Protein AF-A0A2V9B0X6-F1 (afdb_monomer_lite)

Sequence (106 aa):
MIDADDTLWENNVFFEKLIEDFITLTEPCGYARAYIRHILNETERKNIRQYGYGVRSFGRSLEETYLKLADQMAKRETLAEIHHRVIELESTPPKILDGVPETLAY

Radius of gyration: 15.28 Å; chains: 1; bounding box: 26×20×52 Å

Secondary structure (DSSP, 8-state):
---HHHHHHHT-HHHHHHHHHHHHHHGGGT--HHHHHHHHHHHHHHHHHHH-SSHHHHHHHHHHHHHHHHGGG--HHHHHHHHHHHHHHHHS-----S--------

pLDDT: mean 77.31, std 17.34, range [37.94, 93.56]

Foldseek 3Di:
DPDPVVVQVVPDPLVVVLLVVLLVLLVVLVDDSVVLVVQLVVLLVVLCVVPNDDLVSSLVSSLVSQCVSCVVNRDPVSNVVSVVSSVVVVVPPRPPVPDDDDDDDD

Structure (mmCIF, N/CA/C/O backbone):
data_AF-A0A2V9B0X6-F1
#
_entry.id   AF-A0A2V9B0X6-F1
#
loop_
_atom_site.group_PDB
_atom_site.id
_atom_site.type_symbol
_atom_site.label_atom_id
_atom_site.label_alt_id
_atom_site.label_comp_id
_atom_site.label_asym_id
_atom_site.label_entity_id
_atom_site.label_seq_id
_atom_site.pdbx_PDB_ins_code
_atom_site.Cartn_x
_atom_site.Cartn_y
_atom_site.Cartn_z
_atom_site.occupancy
_atom_site.B_iso_or_equiv
_atom_site.auth_seq_id
_atom_site.auth_comp_id
_atom_site.auth_asym_id
_atom_site.auth_atom_id
_atom_site.pdbx_PDB_model_num
ATOM 1 N N . MET A 1 1 ? -3.250 2.040 -27.290 1.00 42.16 1 MET A N 1
ATOM 2 C CA . MET A 1 1 ? -1.862 1.568 -27.162 1.00 42.16 1 MET A CA 1
ATOM 3 C C . MET A 1 1 ? -1.824 0.832 -25.837 1.00 42.16 1 MET A C 1
ATOM 5 O O . MET A 1 1 ? -1.999 1.476 -24.816 1.00 42.16 1 MET A O 1
ATOM 9 N N . ILE A 1 2 ? -1.884 -0.501 -25.881 1.00 37.94 2 ILE A N 1
ATOM 10 C CA . ILE A 1 2 ? -1.878 -1.350 -24.681 1.00 37.94 2 ILE A CA 1
ATOM 11 C C . ILE A 1 2 ? -0.422 -1.401 -24.233 1.00 37.94 2 ILE A C 1
ATOM 13 O O . ILE A 1 2 ? 0.446 -1.733 -25.040 1.00 37.94 2 ILE A O 1
ATOM 17 N N . ASP A 1 3 ? -0.179 -0.943 -23.014 1.00 50.03 3 ASP A N 1
ATOM 18 C CA . ASP A 1 3 ? 1.147 -0.643 -22.500 1.00 5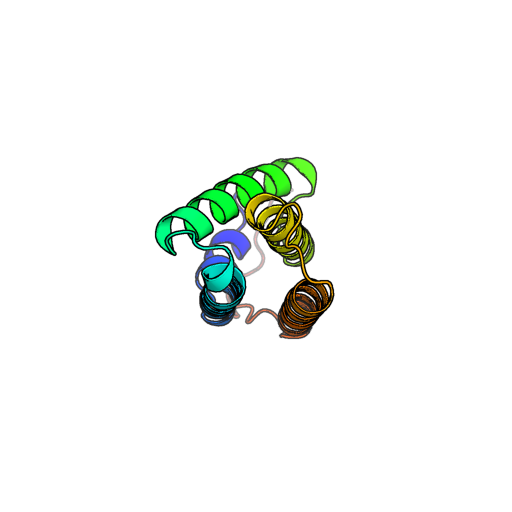0.03 3 ASP A CA 1
ATOM 19 C C . ASP A 1 3 ? 1.842 -1.941 -22.068 1.00 50.03 3 ASP A C 1
ATOM 21 O O . ASP A 1 3 ? 1.332 -2.675 -21.228 1.00 50.03 3 ASP A O 1
ATOM 25 N N . ALA A 1 4 ? 2.973 -2.274 -22.690 1.00 50.16 4 ALA A N 1
ATOM 26 C CA . ALA A 1 4 ? 3.743 -3.463 -22.332 1.00 50.16 4 ALA A CA 1
ATOM 27 C C . ALA A 1 4 ? 4.382 -3.339 -20.932 1.00 50.16 4 ALA A C 1
ATOM 29 O O . ALA A 1 4 ? 4.703 -4.362 -20.320 1.00 50.16 4 ALA A O 1
ATOM 30 N N . ASP A 1 5 ? 4.519 -2.112 -20.409 1.00 54.91 5 ASP A N 1
ATOM 31 C CA . ASP A 1 5 ? 4.978 -1.833 -19.046 1.00 54.91 5 ASP A CA 1
ATOM 32 C C . ASP A 1 5 ? 3.954 -2.306 -18.000 1.00 54.91 5 ASP A C 1
ATOM 34 O O . ASP A 1 5 ? 4.350 -2.740 -16.917 1.00 54.91 5 ASP A O 1
ATOM 38 N N . ASP A 1 6 ? 2.656 -2.336 -18.355 1.00 57.31 6 ASP A N 1
ATOM 39 C CA . ASP A 1 6 ? 1.548 -2.771 -17.486 1.00 57.31 6 ASP A CA 1
ATOM 40 C C . ASP A 1 6 ? 1.811 -4.185 -16.944 1.00 57.31 6 ASP A C 1
ATOM 42 O O . ASP A 1 6 ? 1.988 -4.409 -15.746 1.00 57.31 6 ASP A O 1
ATOM 46 N N . THR A 1 7 ? 2.051 -5.121 -17.864 1.00 52.34 7 THR A N 1
ATOM 47 C CA . THR A 1 7 ? 2.347 -6.521 -17.541 1.00 52.34 7 THR A CA 1
ATOM 48 C C . THR A 1 7 ? 3.724 -6.766 -16.928 1.00 52.34 7 THR A C 1
ATOM 50 O O . THR A 1 7 ? 3.899 -7.772 -16.237 1.00 52.34 7 THR A O 1
ATOM 53 N N . LEU A 1 8 ? 4.714 -5.907 -17.188 1.00 55.50 8 LEU A N 1
ATOM 54 C CA . LEU A 1 8 ? 6.082 -6.078 -16.682 1.00 55.50 8 LEU A CA 1
ATOM 55 C C . LEU A 1 8 ? 6.203 -5.623 -15.227 1.00 55.50 8 LEU A C 1
ATOM 57 O O . LEU A 1 8 ? 6.855 -6.289 -14.419 1.00 55.50 8 LEU A O 1
ATOM 61 N N . TRP A 1 9 ? 5.555 -4.510 -14.890 1.00 63.19 9 TRP A N 1
ATOM 62 C CA . TRP A 1 9 ? 5.579 -3.949 -13.547 1.00 63.19 9 TRP A CA 1
ATOM 63 C C . TRP A 1 9 ? 4.655 -4.714 -12.585 1.00 63.19 9 TRP A C 1
ATOM 65 O O . TRP A 1 9 ? 5.089 -5.013 -11.471 1.00 63.19 9 TRP A O 1
ATOM 75 N N . GLU A 1 10 ? 3.467 -5.158 -13.019 1.00 58.06 10 GLU A N 1
ATOM 76 C CA . GLU A 1 10 ? 2.605 -6.036 -12.205 1.00 58.06 10 GLU A CA 1
ATOM 77 C C . GLU A 1 10 ? 3.245 -7.412 -11.928 1.00 58.06 10 GLU A C 1
ATOM 79 O O . GLU A 1 10 ? 3.050 -7.978 -10.854 1.00 58.06 10 GLU A O 1
ATOM 84 N N . ASN A 1 11 ? 4.066 -7.942 -12.850 1.00 56.59 11 ASN A N 1
ATOM 85 C CA . ASN A 1 11 ? 4.826 -9.187 -12.632 1.00 56.59 11 ASN A CA 1
ATOM 86 C C . ASN A 1 11 ? 6.105 -8.993 -11.801 1.00 56.59 11 ASN A C 1
ATOM 88 O O . ASN A 1 11 ? 6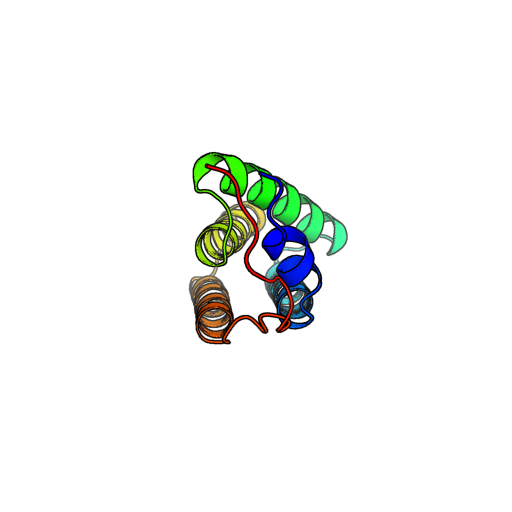.854 -9.948 -11.565 1.00 56.59 11 ASN A O 1
ATOM 92 N N . ASN A 1 12 ? 6.403 -7.770 -11.363 1.00 70.31 12 ASN A N 1
ATOM 93 C CA . ASN A 1 12 ? 7.627 -7.502 -10.634 1.00 70.31 12 ASN A CA 1
ATOM 94 C C . ASN A 1 12 ? 7.488 -7.946 -9.171 1.00 70.31 12 ASN A C 1
ATOM 96 O O . ASN A 1 12 ? 6.663 -7.430 -8.419 1.00 70.31 12 ASN A O 1
ATOM 100 N N . VAL A 1 13 ? 8.371 -8.840 -8.721 1.00 77.56 13 VAL A N 1
ATOM 101 C CA . VAL A 1 13 ? 8.386 -9.352 -7.335 1.00 77.56 13 VAL A CA 1
ATOM 102 C C . VAL A 1 13 ? 8.444 -8.239 -6.277 1.00 77.56 13 VAL A C 1
ATOM 104 O O . VAL A 1 13 ? 7.936 -8.401 -5.171 1.00 77.56 13 VAL A O 1
ATOM 107 N N . PHE A 1 14 ? 9.034 -7.084 -6.604 1.00 76.62 14 PHE A N 1
ATOM 108 C CA . PHE A 1 14 ? 9.072 -5.933 -5.699 1.00 76.62 14 PHE A CA 1
ATOM 109 C C . PHE A 1 14 ? 7.697 -5.292 -5.499 1.00 76.62 14 PHE A C 1
ATOM 111 O O . PHE A 1 14 ? 7.411 -4.824 -4.400 1.00 76.62 14 PHE A O 1
ATOM 118 N N . PHE A 1 15 ? 6.848 -5.292 -6.529 1.00 78.75 15 PHE A N 1
ATOM 119 C CA . PHE A 1 15 ? 5.489 -4.768 -6.444 1.00 78.75 15 PHE A CA 1
ATOM 120 C C . PHE A 1 15 ? 4.629 -5.645 -5.534 1.00 78.75 15 PHE A C 1
ATOM 122 O O . PHE A 1 15 ? 4.031 -5.155 -4.578 1.00 78.75 15 PHE A O 1
ATOM 129 N N . GLU A 1 16 ? 4.651 -6.960 -5.756 1.00 83.12 16 GLU A N 1
ATOM 130 C CA . GLU A 1 16 ? 3.909 -7.899 -4.912 1.00 83.12 16 GLU A CA 1
ATOM 131 C C . GLU A 1 16 ? 4.372 -7.834 -3.449 1.00 83.12 16 GLU A C 1
ATOM 133 O O . GLU A 1 16 ? 3.543 -7.727 -2.541 1.00 83.12 16 GLU A O 1
ATOM 138 N N . LYS A 1 17 ? 5.691 -7.760 -3.230 1.00 85.94 17 LYS A N 1
ATOM 139 C CA . LYS A 1 17 ? 6.282 -7.590 -1.898 1.00 85.94 17 LYS A CA 1
ATOM 140 C C . LYS A 1 17 ? 5.862 -6.281 -1.227 1.00 85.94 17 LYS A C 1
ATOM 142 O O . LYS A 1 17 ? 5.602 -6.275 -0.026 1.00 85.94 17 LYS A O 1
ATOM 147 N N . LEU A 1 18 ? 5.778 -5.182 -1.979 1.00 87.25 18 LEU A N 1
ATOM 148 C CA . LEU A 1 18 ? 5.309 -3.896 -1.463 1.00 87.25 18 LEU A CA 1
ATOM 149 C C . LEU A 1 18 ? 3.852 -3.981 -0.999 1.00 87.25 18 LEU A C 1
ATOM 151 O O . LEU A 1 18 ? 3.515 -3.455 0.061 1.00 87.25 18 LEU A O 1
ATOM 155 N N . ILE A 1 19 ? 2.995 -4.678 -1.751 1.00 89.19 19 ILE A N 1
ATOM 156 C CA . ILE A 1 19 ? 1.605 -4.873 -1.337 1.00 89.19 19 ILE A CA 1
ATOM 157 C C . ILE A 1 19 ? 1.518 -5.758 -0.088 1.00 89.19 19 ILE A C 1
ATOM 159 O O . ILE A 1 19 ? 0.717 -5.478 0.802 1.00 89.19 19 ILE A O 1
ATOM 163 N N . GLU A 1 20 ? 2.314 -6.824 0.007 1.00 90.56 20 GLU A N 1
ATOM 164 C CA .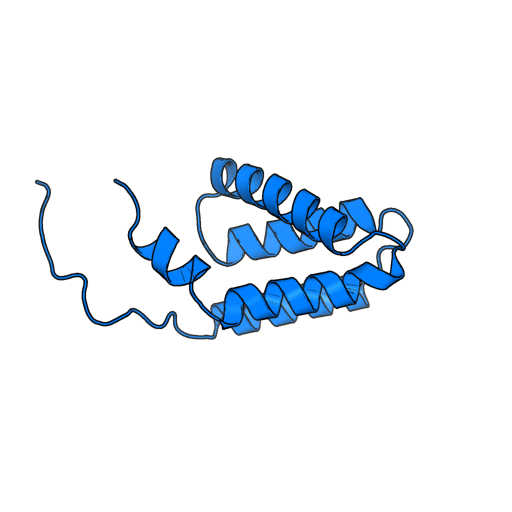 GLU A 1 20 ? 2.343 -7.661 1.214 1.00 90.56 20 GLU A CA 1
ATOM 165 C C . GLU A 1 20 ? 2.801 -6.888 2.460 1.00 90.56 20 GLU A C 1
ATOM 167 O O . GLU A 1 20 ? 2.188 -7.027 3.526 1.00 90.56 20 GLU A O 1
ATOM 172 N N . ASP A 1 21 ? 3.832 -6.048 2.326 1.00 90.12 21 ASP A N 1
ATOM 173 C CA . ASP A 1 21 ? 4.323 -5.167 3.395 1.00 90.12 21 ASP A CA 1
ATOM 174 C C . ASP A 1 21 ? 3.228 -4.170 3.804 1.00 90.12 21 ASP A C 1
ATOM 176 O O . ASP A 1 21 ? 2.882 -4.073 4.981 1.00 90.12 21 ASP A O 1
ATOM 180 N N . PHE A 1 22 ? 2.577 -3.531 2.823 1.00 91.25 22 PHE A N 1
ATOM 181 C CA . PHE A 1 22 ? 1.449 -2.629 3.054 1.00 91.25 22 PHE A CA 1
ATOM 182 C C . PHE A 1 22 ? 0.303 -3.300 3.815 1.00 91.25 22 PHE A C 1
ATOM 184 O O . PHE A 1 22 ? -0.191 -2.743 4.796 1.00 91.25 22 PHE A O 1
ATOM 191 N N . ILE A 1 23 ? -0.110 -4.499 3.390 1.00 91.94 23 ILE A N 1
ATOM 192 C CA . ILE A 1 23 ? -1.169 -5.260 4.062 1.00 91.94 23 ILE A CA 1
ATOM 193 C C . ILE A 1 23 ? -0.773 -5.531 5.509 1.00 91.94 23 ILE A C 1
ATOM 195 O O . ILE A 1 23 ? -1.578 -5.307 6.405 1.00 91.94 23 ILE A O 1
ATOM 199 N N . THR A 1 24 ? 0.468 -5.954 5.746 1.00 90.75 24 THR A N 1
ATOM 200 C CA . THR A 1 24 ? 0.982 -6.230 7.096 1.00 90.75 24 THR A CA 1
ATOM 201 C C . THR A 1 24 ? 0.972 -4.971 7.972 1.00 90.75 24 THR A C 1
ATOM 203 O O . THR A 1 24 ? 0.602 -5.032 9.144 1.00 90.75 24 THR A O 1
ATOM 206 N N . LEU A 1 25 ? 1.282 -3.802 7.401 1.00 88.75 25 LEU A N 1
ATOM 207 C CA . LEU A 1 25 ? 1.181 -2.507 8.086 1.00 88.75 25 LEU A CA 1
ATOM 208 C C . LEU A 1 25 ? -0.270 -2.101 8.406 1.00 88.75 25 LEU A C 1
ATOM 210 O O . LEU A 1 25 ? -0.497 -1.372 9.373 1.00 88.75 25 LEU A O 1
ATOM 214 N N . THR A 1 26 ? -1.252 -2.568 7.625 1.00 87.75 26 THR A N 1
ATOM 215 C CA . THR A 1 26 ? -2.689 -2.280 7.820 1.00 87.75 26 THR A CA 1
ATOM 216 C C . THR A 1 26 ? -3.462 -3.350 8.581 1.00 87.75 26 THR A C 1
ATOM 218 O O . THR A 1 26 ? -4.558 -3.066 9.059 1.00 87.75 26 THR A O 1
ATOM 221 N N . GLU A 1 27 ? -2.912 -4.548 8.777 1.00 87.19 27 GLU A N 1
ATOM 222 C CA . GLU A 1 27 ? -3.487 -5.577 9.656 1.00 87.19 27 GLU A CA 1
ATOM 223 C C . GLU A 1 27 ? -3.890 -5.062 11.051 1.00 87.19 27 GLU A C 1
ATOM 225 O O . GLU A 1 27 ? -4.993 -5.399 11.494 1.00 87.19 27 GLU A O 1
ATOM 230 N N . PRO A 1 28 ? -3.107 -4.208 11.747 1.00 86.75 28 PRO A N 1
ATOM 231 C CA . PRO A 1 28 ? -3.524 -3.657 13.040 1.00 86.75 28 PRO A CA 1
ATOM 232 C C . PRO A 1 28 ? -4.767 -2.748 12.992 1.00 86.75 28 PRO A C 1
ATOM 234 O O . PRO A 1 28 ? -5.301 -2.425 14.052 1.00 86.75 28 PRO A O 1
ATOM 237 N N . CYS A 1 29 ? -5.268 -2.362 11.813 1.00 85.25 29 CYS A N 1
ATOM 238 C CA . CYS A 1 29 ? -6.577 -1.708 11.678 1.00 85.25 29 CYS A CA 1
ATOM 239 C C . CYS A 1 29 ? -7.758 -2.679 11.886 1.00 85.25 29 CYS A C 1
ATOM 241 O O . CYS A 1 29 ? -8.897 -2.230 11.972 1.00 85.25 29 CYS A O 1
ATOM 243 N N . GLY A 1 30 ? -7.514 -3.993 11.974 1.00 87.56 30 GLY A N 1
ATOM 244 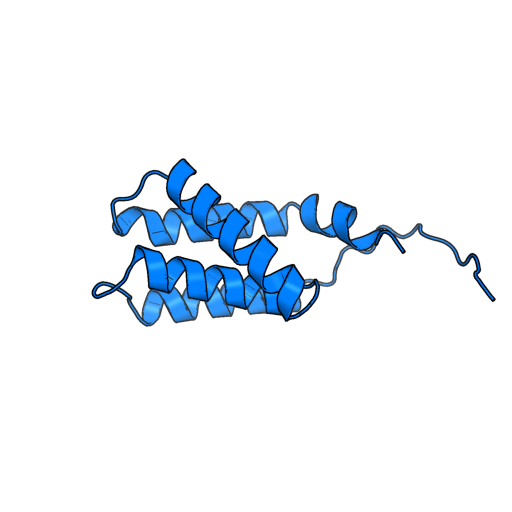C CA . GLY A 1 30 ? -8.540 -5.002 12.268 1.00 87.56 30 GLY A CA 1
ATOM 245 C C . GLY A 1 30 ? -9.284 -5.546 11.044 1.00 87.56 30 GLY A C 1
ATOM 246 O O . GLY A 1 30 ? -10.292 -6.233 11.201 1.00 87.56 30 GLY A O 1
ATOM 247 N N . TYR A 1 31 ? -8.801 -5.270 9.829 1.00 90.06 31 TYR A N 1
ATOM 248 C CA . TYR A 1 31 ? -9.392 -5.779 8.589 1.00 90.06 31 TYR A CA 1
ATOM 249 C C . TYR A 1 31 ? -8.697 -7.050 8.099 1.00 90.06 31 TYR A C 1
ATOM 251 O O . TYR A 1 31 ? -7.492 -7.231 8.256 1.00 90.06 31 TYR A O 1
ATOM 259 N N . ALA A 1 32 ? -9.456 -7.920 7.431 1.00 92.50 32 ALA A N 1
ATOM 260 C CA . ALA A 1 32 ? -8.888 -9.091 6.777 1.00 92.50 32 ALA A CA 1
ATOM 261 C C . ALA A 1 32 ? -7.956 -8.677 5.626 1.00 92.50 32 ALA A C 1
ATOM 263 O O . ALA A 1 32 ? -8.303 -7.813 4.820 1.00 92.50 32 ALA A O 1
ATOM 264 N N . ARG A 1 33 ? -6.820 -9.369 5.475 1.00 92.25 33 ARG A N 1
ATOM 265 C CA . ARG A 1 33 ? -5.836 -9.139 4.396 1.00 92.25 33 ARG A CA 1
ATOM 266 C C . ARG A 1 33 ? -6.476 -9.071 3.003 1.00 92.25 33 ARG A C 1
ATOM 268 O O . ARG A 1 33 ? -6.149 -8.194 2.208 1.00 92.25 33 ARG A O 1
ATOM 275 N N . ALA A 1 34 ? -7.435 -9.960 2.729 1.00 91.38 34 ALA A N 1
ATOM 276 C CA . ALA A 1 34 ? -8.178 -9.986 1.468 1.00 91.38 34 ALA A CA 1
ATOM 277 C C . ALA A 1 34 ? -9.022 -8.718 1.246 1.00 91.38 34 ALA A C 1
ATOM 279 O O . ALA A 1 34 ? -9.094 -8.218 0.126 1.00 91.38 34 ALA A O 1
ATOM 280 N N . TYR A 1 35 ? -9.621 -8.175 2.310 1.00 92.31 35 TYR A N 1
ATOM 281 C CA . TYR A 1 35 ? -10.379 -6.926 2.248 1.00 92.31 35 TYR A CA 1
ATOM 282 C C . TYR A 1 35 ? -9.453 -5.733 1.991 1.00 92.31 35 TYR A C 1
ATOM 284 O O . TYR A 1 35 ? -9.718 -4.938 1.096 1.00 92.31 35 TYR A O 1
ATOM 292 N N . ILE A 1 36 ? -8.316 -5.659 2.690 1.00 92.94 36 ILE A N 1
ATOM 293 C CA . ILE A 1 36 ? -7.295 -4.620 2.469 1.00 92.94 36 ILE A CA 1
ATOM 294 C C . ILE A 1 36 ? -6.825 -4.631 1.005 1.00 92.94 36 ILE A C 1
ATOM 296 O O . ILE A 1 36 ? -6.833 -3.595 0.338 1.00 92.94 36 ILE A O 1
ATOM 300 N N . ARG A 1 37 ? -6.486 -5.816 0.475 1.00 91.62 37 ARG A N 1
ATOM 301 C CA . ARG A 1 37 ? -6.089 -6.000 -0.931 1.00 91.62 37 ARG A CA 1
ATOM 302 C C . ARG A 1 37 ? -7.201 -5.570 -1.888 1.00 91.62 37 ARG A C 1
ATOM 304 O O . ARG A 1 37 ? -6.901 -4.959 -2.909 1.00 91.62 37 ARG A O 1
ATOM 311 N N . HIS A 1 38 ? -8.463 -5.865 -1.583 1.00 92.50 38 HIS A N 1
ATOM 312 C CA . HIS A 1 38 ? -9.596 -5.452 -2.412 1.00 92.50 38 HIS A CA 1
ATOM 313 C C . HIS A 1 38 ? -9.709 -3.924 -2.512 1.00 92.50 38 HIS A C 1
ATOM 315 O O . HIS A 1 38 ? -9.723 -3.390 -3.620 1.00 92.50 38 HIS A O 1
ATOM 321 N N . ILE A 1 39 ? -9.683 -3.220 -1.374 1.00 93.19 39 ILE A N 1
ATOM 322 C CA . ILE A 1 39 ? -9.772 -1.751 -1.339 1.00 93.19 39 ILE A CA 1
ATOM 323 C C . ILE A 1 39 ? -8.579 -1.096 -2.047 1.00 93.19 39 ILE A C 1
ATOM 325 O O . ILE A 1 39 ? -8.756 -0.093 -2.747 1.00 93.19 39 ILE A O 1
ATOM 329 N N . LEU A 1 40 ? -7.381 -1.676 -1.908 1.00 92.50 40 LEU A N 1
ATOM 330 C CA . LEU A 1 40 ? -6.198 -1.214 -2.632 1.00 92.50 40 LEU A CA 1
ATOM 331 C C . LEU A 1 40 ? -6.404 -1.304 -4.147 1.00 92.50 40 LEU A C 1
ATOM 333 O O . LEU A 1 40 ? -6.236 -0.304 -4.836 1.00 92.50 40 LEU A O 1
ATOM 337 N N . ASN A 1 41 ? -6.841 -2.463 -4.650 1.00 90.06 41 ASN A N 1
ATOM 338 C CA . ASN A 1 41 ? -7.108 -2.671 -6.077 1.00 90.06 41 ASN A CA 1
ATOM 339 C C . ASN A 1 41 ? -8.156 -1.692 -6.629 1.00 90.06 41 ASN A C 1
ATOM 341 O O . ASN A 1 41 ? -8.014 -1.182 -7.739 1.00 90.06 41 ASN A O 1
ATOM 345 N N . GLU A 1 42 ? -9.230 -1.434 -5.881 1.00 92.81 42 GLU A N 1
ATOM 346 C CA . GLU A 1 42 ? -10.249 -0.468 -6.301 1.00 92.81 42 GLU A CA 1
ATOM 347 C C . GLU A 1 42 ? -9.699 0.961 -6.355 1.00 92.81 42 GLU A C 1
ATOM 349 O O . GLU A 1 42 ? -9.954 1.699 -7.314 1.00 92.81 42 GLU A O 1
ATOM 354 N N . THR A 1 43 ? -8.933 1.352 -5.334 1.00 92.56 43 THR A N 1
ATOM 355 C CA . THR A 1 43 ? -8.333 2.688 -5.247 1.00 92.56 43 THR A CA 1
ATOM 356 C C . THR A 1 43 ? -7.294 2.887 -6.348 1.00 92.56 43 THR A C 1
ATOM 358 O O . THR A 1 43 ? -7.314 3.914 -7.024 1.00 92.56 43 THR A O 1
ATOM 361 N N . GLU A 1 44 ? -6.466 1.879 -6.603 1.00 89.00 44 GLU A N 1
ATOM 362 C CA . GLU A 1 44 ? -5.480 1.875 -7.680 1.00 89.00 44 GLU A CA 1
ATOM 363 C C . GLU A 1 44 ? -6.135 2.029 -9.051 1.00 89.00 44 GLU A C 1
ATOM 365 O O . GLU A 1 44 ? -5.811 2.967 -9.776 1.00 89.00 44 GLU A O 1
ATOM 370 N N . ARG A 1 45 ? -7.144 1.213 -9.385 1.00 86.81 45 ARG A N 1
ATOM 371 C CA . ARG A 1 45 ? -7.870 1.351 -10.663 1.00 86.81 45 ARG A CA 1
ATOM 372 C C . ARG A 1 45 ? -8.469 2.743 -10.843 1.00 86.81 45 ARG A C 1
ATOM 374 O O . ARG A 1 45 ? -8.484 3.275 -11.957 1.00 86.81 45 ARG A O 1
ATOM 381 N N . LYS A 1 46 ? -8.982 3.342 -9.765 1.00 88.19 46 LYS A N 1
ATOM 382 C CA . LYS A 1 46 ? -9.523 4.707 -9.795 1.00 88.19 46 LYS A CA 1
ATOM 383 C C . LYS A 1 46 ? -8.421 5.745 -10.027 1.00 88.19 46 LYS A C 1
ATOM 385 O O . LYS A 1 46 ? -8.630 6.686 -10.794 1.00 88.19 46 LYS A O 1
ATOM 390 N N . ASN A 1 47 ? -7.266 5.577 -9.395 1.00 85.56 47 ASN A N 1
ATOM 391 C CA . ASN A 1 47 ? -6.143 6.499 -9.513 1.00 85.56 47 ASN A CA 1
ATOM 392 C C . ASN A 1 47 ? -5.417 6.372 -10.848 1.00 85.56 47 ASN A C 1
ATOM 394 O O . ASN A 1 47 ? -5.113 7.402 -11.442 1.00 85.56 47 ASN A O 1
ATOM 398 N N . ILE A 1 48 ? -5.281 5.167 -11.399 1.00 82.31 48 ILE A N 1
ATOM 399 C CA . ILE A 1 48 ? -4.777 4.952 -12.761 1.00 82.31 48 ILE A CA 1
ATOM 400 C C . ILE A 1 48 ? -5.637 5.713 -13.776 1.00 82.31 48 ILE A C 1
ATOM 402 O O . ILE A 1 48 ? -5.109 6.405 -14.644 1.00 82.31 48 ILE A O 1
ATOM 406 N N . ARG A 1 49 ? -6.970 5.677 -13.636 1.00 80.44 49 ARG A N 1
ATOM 407 C CA . ARG A 1 49 ? -7.873 6.437 -14.521 1.00 80.44 49 ARG A CA 1
ATOM 408 C C . ARG A 1 49 ? -7.749 7.957 -14.388 1.00 80.44 49 ARG A C 1
ATOM 410 O O . ARG A 1 49 ? -8.043 8.653 -15.354 1.00 80.44 49 ARG A O 1
ATOM 417 N N . GLN A 1 50 ? -7.381 8.475 -13.215 1.00 79.81 50 GLN A N 1
ATOM 418 C CA . GLN A 1 50 ? -7.296 9.921 -12.963 1.00 79.81 50 GLN A CA 1
ATOM 419 C C . GLN A 1 50 ? -5.907 10.508 -13.228 1.00 79.81 50 GLN A C 1
ATOM 421 O O . GLN A 1 50 ? -5.801 11.611 -13.756 1.00 79.81 50 GLN A O 1
ATOM 426 N N . TYR A 1 51 ? -4.855 9.799 -12.830 1.00 76.62 51 TYR A N 1
ATOM 427 C CA . TYR A 1 51 ? -3.479 10.295 -12.802 1.00 76.62 51 TYR A CA 1
ATOM 428 C C . TYR A 1 51 ? -2.559 9.568 -13.785 1.00 76.62 51 TYR A C 1
ATOM 430 O O . TYR A 1 51 ? -1.403 9.957 -13.929 1.00 76.62 51 TYR A O 1
ATOM 438 N N . GLY A 1 52 ? -3.063 8.539 -14.468 1.00 73.62 52 GLY A N 1
ATOM 439 C CA . GLY A 1 52 ? -2.260 7.661 -15.304 1.00 73.62 52 GLY A CA 1
ATOM 440 C C . GLY A 1 52 ? -1.555 6.569 -14.501 1.00 73.62 52 GLY A C 1
ATOM 441 O O . GLY A 1 52 ? -1.713 6.437 -13.282 1.00 73.62 52 GLY A O 1
ATOM 442 N N . TYR A 1 53 ? -0.794 5.762 -15.229 1.00 69.12 53 TYR A N 1
ATOM 443 C CA . TYR A 1 53 ? -0.055 4.620 -14.708 1.00 69.12 53 TYR A CA 1
ATOM 444 C C . TYR A 1 53 ? 1.301 5.032 -14.115 1.00 69.12 53 TYR A C 1
ATOM 446 O O . TYR A 1 53 ? 1.878 6.043 -14.522 1.00 69.12 53 TYR A O 1
ATOM 454 N N . GLY A 1 54 ? 1.805 4.256 -13.152 1.00 73.94 54 GLY A N 1
ATOM 455 C CA . GLY A 1 54 ? 3.158 4.402 -12.609 1.00 73.94 54 GLY A CA 1
ATOM 456 C C . GLY A 1 54 ? 3.248 4.466 -11.083 1.00 73.94 54 GLY A C 1
ATOM 457 O O . GLY A 1 54 ? 2.258 4.640 -10.364 1.00 73.94 54 GLY A O 1
ATOM 458 N N . VAL A 1 55 ? 4.486 4.389 -10.585 1.00 79.12 55 VAL A N 1
ATOM 459 C CA . VAL A 1 55 ? 4.815 4.241 -9.155 1.00 79.12 55 VAL A CA 1
ATOM 460 C C . VAL A 1 55 ? 4.245 5.358 -8.273 1.00 79.12 55 VAL A C 1
ATOM 462 O O . VAL A 1 55 ? 3.829 5.112 -7.144 1.00 79.12 55 VAL A O 1
ATOM 465 N N . ARG A 1 56 ? 4.145 6.587 -8.796 1.00 80.12 56 ARG A N 1
ATOM 466 C CA . ARG A 1 56 ? 3.560 7.728 -8.070 1.00 80.12 56 ARG A CA 1
ATOM 467 C C . ARG A 1 56 ? 2.049 7.610 -7.908 1.00 80.12 56 ARG A C 1
ATOM 469 O O . ARG A 1 56 ? 1.520 7.945 -6.850 1.00 80.12 56 ARG A O 1
ATOM 476 N N . SER A 1 57 ? 1.359 7.140 -8.949 1.00 85.06 57 SER A N 1
ATOM 477 C CA . SER A 1 57 ? -0.085 6.879 -8.908 1.00 85.06 57 SER A CA 1
ATOM 478 C C . SER A 1 57 ? -0.389 5.728 -7.942 1.00 85.06 57 SER A C 1
ATOM 480 O O . SER A 1 57 ? -1.317 5.800 -7.132 1.00 85.06 57 SER A O 1
ATOM 482 N N . PHE A 1 58 ? 0.474 4.710 -7.932 1.00 85.44 58 PHE A N 1
ATOM 483 C CA . PHE A 1 58 ? 0.408 3.610 -6.977 1.00 85.44 58 PHE A CA 1
ATOM 484 C C . PHE A 1 58 ? 0.661 4.044 -5.532 1.00 85.44 58 PHE A C 1
ATOM 486 O O . PHE A 1 58 ? -0.128 3.724 -4.647 1.00 85.44 58 PHE A O 1
ATOM 493 N N . GLY A 1 59 ? 1.696 4.852 -5.291 1.00 89.00 59 GLY A N 1
ATOM 494 C CA . GLY A 1 59 ? 1.984 5.392 -3.963 1.00 89.00 59 GLY A CA 1
ATOM 495 C C . GLY A 1 59 ? 0.819 6.187 -3.379 1.00 89.00 59 GLY A C 1
ATOM 496 O O . GLY A 1 59 ? 0.453 5.991 -2.222 1.00 89.00 59 GLY A O 1
ATOM 497 N N . ARG A 1 60 ? 0.156 7.003 -4.208 1.00 89.50 60 ARG A N 1
ATOM 498 C CA . ARG A 1 60 ? -1.095 7.679 -3.821 1.00 89.50 60 ARG A CA 1
ATOM 499 C C . ARG A 1 60 ? -2.205 6.695 -3.479 1.00 89.50 60 ARG A C 1
ATOM 501 O O . ARG A 1 60 ? -2.960 6.925 -2.544 1.00 89.50 60 ARG A O 1
ATOM 508 N N . SER A 1 61 ? -2.299 5.596 -4.218 1.00 91.81 61 SER A N 1
ATOM 509 C CA . SER A 1 61 ? -3.310 4.566 -3.977 1.00 91.81 61 SER A CA 1
ATOM 510 C C . SER A 1 61 ? -3.093 3.837 -2.653 1.00 91.81 61 SER A C 1
ATOM 512 O O . SER A 1 61 ? -4.070 3.568 -1.954 1.00 91.81 61 SER A O 1
ATOM 514 N N . LEU A 1 62 ? -1.838 3.583 -2.267 1.00 92.12 62 LEU A N 1
ATOM 515 C CA . LEU A 1 62 ? -1.488 3.046 -0.949 1.00 92.12 62 LEU A CA 1
ATOM 516 C C . LEU A 1 62 ? -1.857 4.025 0.170 1.00 92.12 62 LEU A C 1
ATOM 518 O O . LEU A 1 62 ? -2.518 3.633 1.130 1.00 92.12 62 LEU A O 1
ATOM 522 N N . GLU A 1 63 ? -1.482 5.298 0.031 1.00 92.00 63 GLU A N 1
ATOM 523 C CA . GLU A 1 63 ? -1.798 6.341 1.013 1.00 92.00 63 GLU A CA 1
ATOM 524 C C . GLU A 1 63 ? -3.312 6.519 1.188 1.00 92.00 63 GLU A C 1
ATOM 526 O O . GLU A 1 63 ? -3.821 6.459 2.308 1.00 92.00 63 GLU A O 1
ATOM 531 N N . GLU A 1 64 ? -4.061 6.660 0.093 1.00 92.31 64 GLU A N 1
ATOM 532 C CA . GLU A 1 64 ? -5.519 6.785 0.153 1.00 92.31 64 GLU A CA 1
ATOM 533 C C . GLU A 1 64 ? -6.185 5.539 0.742 1.00 92.31 64 GLU A C 1
ATOM 535 O O . GLU A 1 64 ? -7.148 5.652 1.503 1.00 92.31 64 GLU A O 1
ATOM 540 N N . THR A 1 65 ? -5.683 4.346 0.417 1.00 93.56 65 THR A N 1
ATOM 541 C CA . THR A 1 65 ? -6.198 3.094 0.989 1.00 93.56 65 THR A CA 1
ATOM 542 C C . THR A 1 65 ? -5.929 3.027 2.487 1.00 93.56 65 THR A C 1
ATOM 544 O O . THR A 1 65 ? -6.832 2.687 3.251 1.00 93.56 65 THR A O 1
ATOM 547 N N . TYR A 1 66 ? -4.724 3.402 2.923 1.00 92.25 66 TYR A N 1
ATOM 548 C CA . TYR A 1 66 ? -4.377 3.469 4.338 1.00 92.25 66 TYR A CA 1
ATOM 549 C C . TYR A 1 66 ? -5.292 4.429 5.088 1.00 92.25 66 TYR A C 1
ATOM 551 O O . TYR A 1 66 ? -5.872 4.052 6.101 1.00 92.25 66 TYR A O 1
ATOM 559 N N . LEU A 1 67 ? -5.470 5.645 4.570 1.00 90.88 67 LEU A N 1
ATOM 560 C CA . LEU A 1 67 ? -6.324 6.655 5.190 1.00 90.88 67 LEU A CA 1
ATOM 561 C C . LEU A 1 67 ? -7.783 6.192 5.283 1.00 90.88 67 LEU A C 1
ATOM 563 O O . LEU A 1 67 ? -8.414 6.404 6.313 1.00 90.88 67 LEU A O 1
ATOM 567 N N . LYS A 1 68 ? -8.305 5.508 4.256 1.00 90.12 68 LYS A N 1
ATOM 568 C CA . LYS A 1 68 ? -9.664 4.936 4.281 1.00 90.12 68 LYS A CA 1
ATOM 569 C C . LYS A 1 68 ? -9.833 3.831 5.321 1.00 90.12 68 LYS A C 1
ATOM 571 O O . LYS A 1 68 ? -10.893 3.738 5.929 1.00 90.12 68 LYS A O 1
ATOM 576 N N . LEU A 1 69 ? -8.835 2.961 5.475 1.00 90.62 69 LEU A N 1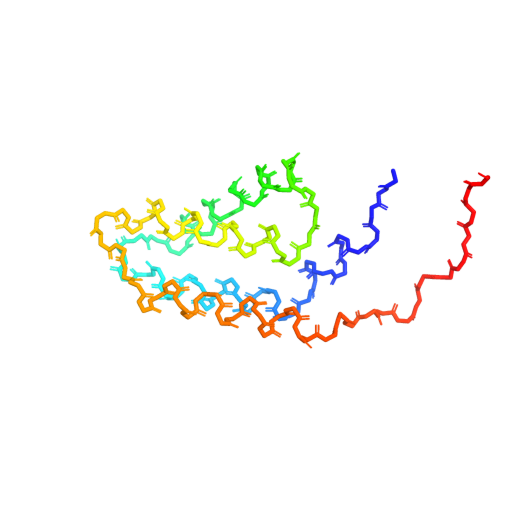
ATOM 577 C CA . LEU A 1 69 ? -8.906 1.828 6.402 1.00 90.62 69 LEU A CA 1
ATOM 578 C C . LEU A 1 69 ? -8.634 2.260 7.843 1.00 90.62 69 LEU A C 1
ATOM 580 O O . LEU A 1 69 ? -9.318 1.819 8.761 1.00 90.62 69 LEU A O 1
ATOM 584 N N . ALA A 1 70 ? -7.627 3.106 8.041 1.00 88.25 70 ALA A N 1
ATOM 585 C CA . ALA A 1 70 ? -7.208 3.553 9.356 1.00 88.25 70 ALA A CA 1
ATOM 586 C C . ALA A 1 70 ? -8.119 4.653 9.914 1.00 88.25 70 ALA A C 1
ATOM 588 O O . ALA A 1 70 ? -8.262 4.722 11.130 1.00 88.25 70 ALA A O 1
ATOM 589 N N . ASP A 1 71 ? -8.739 5.479 9.065 1.00 85.62 71 ASP A N 1
ATOM 590 C CA . ASP A 1 71 ? -9.652 6.561 9.456 1.00 85.62 71 ASP A CA 1
ATOM 591 C C . ASP A 1 71 ? -9.073 7.391 10.630 1.00 85.62 71 ASP A C 1
ATOM 593 O O . ASP A 1 71 ? -7.954 7.907 10.530 1.00 85.62 71 ASP A O 1
ATOM 597 N N . GLN A 1 72 ? -9.756 7.485 11.777 1.00 81.75 72 GLN A N 1
ATOM 598 C CA . GLN A 1 72 ? -9.259 8.194 12.968 1.00 81.75 72 GLN A CA 1
ATOM 599 C C . GLN A 1 72 ? -8.023 7.559 13.637 1.00 81.75 72 GLN A C 1
ATOM 601 O O . GLN A 1 72 ? -7.387 8.196 14.477 1.00 81.75 72 GLN A O 1
ATOM 606 N N . MET A 1 73 ? -7.664 6.323 13.285 1.00 83.38 73 MET A N 1
ATOM 607 C CA . MET A 1 73 ? -6.503 5.591 13.812 1.00 83.38 73 MET A CA 1
ATOM 608 C C . MET A 1 73 ? -5.255 5.727 12.925 1.00 83.38 73 MET A C 1
ATOM 610 O O . MET A 1 73 ? -4.243 5.074 13.197 1.00 83.38 73 MET A O 1
ATOM 614 N N . ALA A 1 74 ? -5.298 6.560 11.878 1.00 85.81 74 ALA A N 1
ATOM 615 C CA . ALA A 1 74 ? -4.170 6.775 10.978 1.00 85.81 74 ALA A CA 1
ATOM 616 C C . ALA A 1 74 ? -2.934 7.300 11.731 1.00 85.81 74 ALA A C 1
ATOM 618 O O . ALA A 1 74 ? -2.924 8.393 12.307 1.00 85.81 74 ALA A O 1
ATOM 619 N N . LYS A 1 75 ? -1.852 6.521 11.696 1.00 88.12 75 LYS A N 1
ATOM 620 C CA . LYS A 1 75 ? -0.562 6.879 12.282 1.00 88.12 75 LYS A CA 1
ATOM 621 C C . LYS A 1 75 ? 0.328 7.512 11.223 1.00 88.12 75 LYS A C 1
ATOM 623 O O . LYS A 1 75 ? 0.563 6.946 10.158 1.00 88.12 75 LYS A O 1
ATOM 628 N N . ARG A 1 76 ? 0.902 8.666 11.566 1.00 87.06 76 ARG A N 1
ATOM 629 C CA . ARG A 1 76 ? 1.879 9.360 10.711 1.00 87.06 76 ARG A CA 1
ATOM 630 C C . ARG A 1 76 ? 3.121 8.515 10.432 1.00 87.06 76 ARG A C 1
ATOM 632 O O . ARG A 1 76 ? 3.672 8.605 9.347 1.00 87.06 76 ARG A O 1
ATOM 639 N N . GLU A 1 77 ? 3.530 7.697 11.397 1.00 88.81 77 GLU A N 1
ATOM 640 C CA . GLU A 1 77 ? 4.656 6.771 11.249 1.00 88.81 77 GLU A CA 1
ATOM 641 C C . GLU A 1 77 ? 4.400 5.753 10.132 1.00 88.81 77 GLU A C 1
ATOM 643 O O . GLU A 1 77 ? 5.233 5.591 9.249 1.00 88.81 77 GLU A O 1
ATOM 648 N N . THR A 1 78 ? 3.207 5.153 10.087 1.00 88.62 78 THR A N 1
ATOM 649 C CA . THR A 1 78 ? 2.841 4.205 9.027 1.00 88.62 78 THR A CA 1
ATOM 650 C C . THR A 1 78 ? 2.752 4.877 7.658 1.00 88.62 78 THR A C 1
ATOM 652 O O . THR A 1 78 ? 3.198 4.305 6.670 1.00 88.62 78 THR A O 1
ATOM 655 N N . LEU A 1 79 ? 2.235 6.107 7.584 1.00 88.69 79 LEU A N 1
ATOM 656 C CA . LEU A 1 79 ? 2.252 6.889 6.342 1.00 88.69 79 LEU A CA 1
ATOM 657 C C . LEU A 1 79 ? 3.679 7.168 5.850 1.00 88.69 79 LEU A C 1
ATOM 659 O O . LEU A 1 79 ? 3.954 7.037 4.659 1.00 88.69 79 LEU A O 1
ATOM 663 N N . ALA A 1 80 ? 4.591 7.520 6.759 1.00 89.94 80 ALA A N 1
ATOM 664 C CA . ALA A 1 80 ? 5.993 7.742 6.421 1.00 89.94 80 ALA A CA 1
ATOM 665 C C . ALA A 1 80 ? 6.668 6.458 5.910 1.00 89.94 80 ALA A C 1
ATOM 667 O O . ALA A 1 80 ? 7.388 6.516 4.915 1.00 89.94 80 ALA A O 1
ATOM 668 N N . GLU A 1 81 ? 6.381 5.310 6.530 1.00 89.62 81 GLU A N 1
ATOM 669 C CA . GLU A 1 81 ? 6.850 3.993 6.076 1.00 89.62 81 GLU A CA 1
ATOM 670 C C . GLU A 1 81 ? 6.341 3.673 4.663 1.00 89.62 81 GLU A C 1
ATOM 672 O O . GLU A 1 81 ? 7.133 3.321 3.789 1.00 89.62 81 GLU A O 1
ATOM 677 N N . ILE A 1 82 ? 5.043 3.870 4.396 1.00 88.69 82 ILE A N 1
ATOM 678 C CA . ILE A 1 82 ? 4.452 3.672 3.060 1.00 88.69 82 ILE A CA 1
ATOM 679 C C . ILE A 1 82 ? 5.166 4.551 2.027 1.00 88.69 82 ILE A C 1
ATOM 681 O O . ILE A 1 82 ? 5.575 4.066 0.973 1.00 88.69 82 ILE A O 1
ATOM 685 N N . HIS A 1 83 ? 5.360 5.834 2.335 1.00 88.44 83 HIS A N 1
ATOM 686 C CA . HIS A 1 83 ? 6.025 6.766 1.430 1.00 88.44 83 HIS A CA 1
ATOM 687 C C . HIS A 1 83 ? 7.487 6.377 1.172 1.00 88.44 83 HIS A C 1
ATOM 689 O O . HIS A 1 83 ? 7.935 6.376 0.026 1.00 88.44 83 HIS A O 1
ATOM 695 N N . HIS A 1 84 ? 8.221 5.990 2.217 1.00 89.00 84 HIS A N 1
ATOM 696 C CA . HIS A 1 84 ? 9.599 5.519 2.101 1.00 89.00 84 HIS A CA 1
ATOM 697 C C . HIS A 1 84 ? 9.698 4.288 1.190 1.00 89.00 84 HIS A C 1
ATOM 699 O O . HIS A 1 84 ? 10.525 4.250 0.283 1.00 89.00 84 HIS A O 1
ATOM 705 N N . ARG A 1 85 ? 8.796 3.317 1.356 1.00 85.62 85 ARG A N 1
ATOM 706 C CA . ARG A 1 85 ? 8.734 2.117 0.511 1.00 85.62 85 ARG A CA 1
ATOM 707 C C . ARG A 1 85 ? 8.425 2.423 -0.957 1.00 85.62 85 ARG A C 1
ATOM 709 O O . ARG A 1 85 ? 8.986 1.783 -1.844 1.00 85.62 85 ARG A O 1
ATOM 716 N N . VAL A 1 86 ? 7.554 3.395 -1.221 1.00 85.31 86 VAL A N 1
ATOM 717 C CA . VAL A 1 86 ? 7.253 3.845 -2.589 1.00 85.31 86 VAL A CA 1
ATOM 718 C C . VAL A 1 86 ? 8.466 4.523 -3.219 1.00 85.31 86 VAL A C 1
ATOM 720 O O . VAL A 1 86 ? 8.750 4.269 -4.385 1.00 85.31 86 VAL A O 1
ATOM 723 N N . ILE A 1 87 ? 9.204 5.342 -2.462 1.00 84.25 87 ILE A N 1
ATOM 724 C CA . ILE A 1 87 ? 10.452 5.954 -2.941 1.00 84.25 87 ILE A CA 1
ATOM 725 C C . ILE A 1 87 ? 11.491 4.878 -3.263 1.00 84.25 87 ILE A C 1
ATOM 727 O O . ILE A 1 87 ? 12.125 4.951 -4.309 1.00 84.25 87 ILE A O 1
ATOM 731 N N . GLU A 1 88 ? 11.641 3.864 -2.411 1.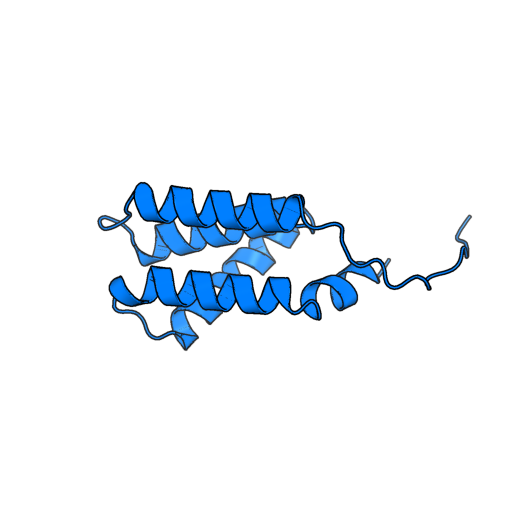00 83.69 88 GLU A N 1
ATOM 732 C CA . GLU A 1 88 ? 12.543 2.733 -2.672 1.00 83.69 88 GLU A CA 1
ATOM 733 C C . GLU A 1 88 ? 12.157 1.988 -3.960 1.00 83.69 88 GLU A C 1
ATOM 735 O O . GLU A 1 88 ? 13.025 1.594 -4.741 1.00 83.69 88 GLU A O 1
ATOM 740 N N . LEU A 1 89 ? 10.854 1.842 -4.230 1.00 78.31 89 LEU A N 1
ATOM 741 C CA . LEU A 1 89 ? 10.367 1.272 -5.486 1.00 78.31 89 LEU A CA 1
ATOM 742 C C . LEU A 1 89 ? 10.616 2.208 -6.685 1.00 78.31 89 LEU A C 1
ATOM 744 O O . LEU A 1 89 ? 10.977 1.712 -7.745 1.00 78.31 89 LEU A O 1
ATOM 748 N N . GLU A 1 90 ? 10.475 3.532 -6.526 1.00 76.31 90 GLU A N 1
ATOM 749 C CA . GLU A 1 90 ? 10.814 4.539 -7.557 1.00 76.31 90 GLU A CA 1
ATOM 750 C C . GLU A 1 90 ? 12.320 4.552 -7.865 1.00 76.31 90 GLU A C 1
ATOM 752 O O . GLU A 1 90 ? 12.725 4.749 -9.009 1.00 76.31 90 GLU A O 1
ATOM 757 N N . SER A 1 91 ? 13.150 4.339 -6.842 1.00 73.75 91 SER A N 1
ATOM 758 C CA . SER A 1 91 ? 14.612 4.319 -6.945 1.00 73.75 91 SER A CA 1
ATOM 759 C C . SER A 1 91 ? 15.149 2.979 -7.448 1.00 73.75 91 SER A C 1
ATOM 761 O O . SER A 1 91 ? 16.259 2.910 -7.980 1.00 73.75 91 SER A O 1
ATOM 763 N N . THR A 1 92 ? 14.355 1.912 -7.328 1.00 65.75 92 THR A N 1
ATOM 764 C CA . THR A 1 92 ? 14.649 0.640 -7.980 1.00 65.75 92 THR A CA 1
ATOM 765 C C . THR A 1 92 ? 14.463 0.847 -9.480 1.00 65.75 92 THR A C 1
ATOM 767 O O . THR A 1 92 ? 13.336 1.090 -9.914 1.00 65.75 92 THR A O 1
ATOM 770 N N . PRO A 1 93 ? 15.530 0.764 -10.299 1.00 55.38 93 PRO A N 1
ATOM 771 C CA . PRO A 1 93 ? 15.364 0.877 -11.736 1.00 55.38 93 PRO A CA 1
ATOM 772 C C . PRO A 1 93 ? 14.363 -0.200 -12.159 1.00 55.38 93 PRO A C 1
ATOM 774 O O . PRO A 1 93 ? 14.528 -1.355 -11.734 1.00 55.38 93 PRO A O 1
ATOM 777 N N . PRO A 1 94 ? 13.326 0.130 -12.953 1.00 53.28 94 PRO A N 1
ATOM 778 C CA . PRO A 1 94 ? 12.505 -0.911 -13.535 1.00 53.28 94 PRO A CA 1
ATOM 779 C C . PRO A 1 94 ? 13.483 -1.870 -14.206 1.00 53.28 94 PRO A C 1
ATOM 781 O O . PRO A 1 94 ? 14.352 -1.443 -14.973 1.00 53.28 94 PRO A O 1
ATOM 784 N N . LYS A 1 95 ? 13.407 -3.163 -13.869 1.00 45.22 95 LYS A N 1
ATOM 785 C CA . LYS A 1 95 ? 13.977 -4.181 -14.745 1.00 45.22 95 LYS A CA 1
ATOM 786 C C . LYS A 1 95 ? 13.167 -4.063 -16.026 1.00 45.22 95 LYS A C 1
ATOM 788 O O . LYS A 1 95 ? 12.174 -4.758 -16.200 1.00 45.22 95 LYS A O 1
ATOM 793 N N . ILE A 1 96 ? 13.578 -3.143 -16.893 1.00 43.31 96 ILE A N 1
ATOM 794 C CA . ILE A 1 96 ? 13.255 -3.214 -18.298 1.00 43.31 96 ILE A CA 1
ATOM 795 C C . ILE A 1 96 ? 13.824 -4.568 -18.682 1.00 43.31 96 ILE A C 1
ATOM 797 O O . ILE A 1 96 ? 15.038 -4.780 -18.667 1.00 43.31 96 ILE A O 1
ATOM 801 N N . LEU A 1 97 ? 12.931 -5.537 -18.863 1.00 39.16 97 LEU A N 1
ATOM 802 C CA . LEU A 1 97 ? 13.267 -6.721 -19.617 1.00 39.16 97 LEU A CA 1
ATOM 803 C C . LEU A 1 97 ? 13.730 -6.176 -20.966 1.00 39.16 97 LEU A C 1
ATOM 805 O O . LEU A 1 97 ? 12.935 -5.629 -21.726 1.00 39.16 97 LEU A O 1
ATOM 809 N N . ASP A 1 98 ? 15.046 -6.202 -21.169 1.00 39.78 98 ASP A N 1
ATOM 810 C CA . ASP A 1 98 ? 15.716 -5.851 -22.412 1.00 39.78 98 ASP A CA 1
ATOM 811 C C . ASP A 1 98 ? 15.060 -6.683 -23.518 1.00 39.78 98 ASP A C 1
ATOM 813 O O . ASP A 1 98 ? 15.250 -7.898 -23.595 1.00 39.78 98 ASP A O 1
ATOM 817 N N . GLY A 1 99 ? 14.140 -6.061 -24.258 1.00 42.62 99 GLY A N 1
ATOM 818 C CA . GLY A 1 99 ? 13.298 -6.787 -25.199 1.00 42.62 99 GLY A CA 1
ATOM 819 C C . GLY A 1 99 ? 11.880 -6.261 -25.385 1.00 42.62 99 GLY A C 1
ATOM 820 O O . GLY A 1 99 ? 10.953 -7.064 -25.423 1.00 42.62 99 GLY A O 1
ATOM 821 N N . VAL A 1 100 ? 11.697 -4.959 -25.622 1.00 41.53 100 VAL A N 1
ATOM 822 C CA . VAL A 1 100 ? 10.737 -4.563 -26.664 1.00 41.53 100 VAL A CA 1
ATOM 823 C C . VAL A 1 100 ? 11.468 -3.668 -27.667 1.00 41.53 100 VAL A C 1
ATOM 825 O O . VAL A 1 100 ? 11.773 -2.518 -27.349 1.00 41.53 100 VAL A O 1
ATOM 828 N N . PRO A 1 101 ? 11.820 -4.213 -28.846 1.00 42.09 101 PRO A N 1
ATOM 829 C CA . PRO A 1 101 ? 12.463 -3.462 -29.911 1.00 42.09 101 PRO A CA 1
ATOM 830 C C . PRO A 1 101 ? 11.549 -2.349 -30.426 1.00 42.09 101 PRO A C 1
ATOM 832 O O . PRO A 1 101 ? 10.323 -2.469 -30.417 1.00 42.09 101 PRO A O 1
ATOM 835 N N . GLU A 1 102 ? 12.189 -1.287 -30.920 1.00 49.94 102 GLU A N 1
ATOM 836 C CA . GLU A 1 102 ? 11.637 -0.351 -31.898 1.00 49.94 102 GLU A CA 1
ATOM 837 C C . GLU A 1 102 ? 10.605 -1.043 -32.792 1.00 49.94 102 GLU A C 1
ATOM 839 O O . GLU A 1 102 ? 10.976 -1.986 -33.483 1.00 49.94 102 GLU A O 1
ATOM 844 N N . THR A 1 103 ? 9.345 -0.589 -32.824 1.00 45.72 103 THR A N 1
ATOM 845 C CA . THR A 1 103 ? 8.491 -0.663 -34.027 1.00 45.72 103 THR A CA 1
ATOM 846 C C . THR A 1 103 ? 7.231 0.203 -33.877 1.00 45.72 103 THR A C 1
ATOM 848 O O . THR A 1 103 ? 6.289 -0.146 -33.176 1.00 45.72 103 THR A O 1
ATOM 851 N N . LEU A 1 104 ? 7.264 1.324 -34.608 1.00 46.50 104 LEU A N 1
ATOM 852 C CA . LEU A 1 104 ? 6.202 1.974 -35.389 1.00 46.50 104 LEU A CA 1
ATOM 853 C C . LEU A 1 104 ? 4.801 2.201 -34.783 1.00 46.50 104 LEU A C 1
ATOM 855 O O . LEU A 1 104 ? 4.018 1.269 -34.631 1.00 46.50 104 LEU A O 1
ATOM 859 N N . ALA A 1 105 ? 4.385 3.475 -34.778 1.00 42.28 105 ALA A N 1
ATOM 860 C CA . ALA A 1 105 ? 3.327 3.915 -35.700 1.00 42.28 105 ALA A CA 1
ATOM 861 C C . ALA A 1 105 ? 3.350 5.444 -35.938 1.00 42.28 105 ALA A C 1
ATOM 863 O O . ALA A 1 105 ? 2.851 6.200 -35.113 1.00 42.28 105 ALA A O 1
ATOM 864 N N . TYR A 1 106 ? 3.880 5.796 -37.119 1.00 42.09 106 TYR A N 1
ATOM 865 C CA . TYR A 1 106 ? 3.642 6.972 -37.980 1.00 42.09 106 TYR A CA 1
ATOM 866 C C . TYR A 1 106 ? 4.031 8.381 -37.503 1.00 42.09 106 TYR A C 1
ATOM 868 O O . TYR A 1 106 ? 3.309 8.980 -36.678 1.00 42.09 106 TYR A O 1
#